Protein AF-A0AAU4GJR5-F1 (afdb_monomer_lite)

Secondary structure (DSSP, 8-state):
--HHHHHHHHHHHTT-GGGTSPPPHHHHHHHHHHHTT-HHHHHHHHHSTTHHHHHHHH-HHHHHHHHHHHTGGGS-SSS-HHHHHHHHHHHHHSTTT--HHHHHHHHHHHHHTT--HHHHHHHHHHHHTSPP-----------

Sequence (143 aa):
MEGSRRVAGILRERGETALDQPLDADRAALRSRMQGDDPYWNDFEREVPGFLDALLRLSPEAYEAFFAYTAVPWRTGAVRGRVKELMSMAADATPAHRYLPGVRLHLANAVRLGAGRSAVLHALDIAAAAPPHPGVPAAHTCP

Foldseek 3Di:
DCVLVVVLVVCVVVVVCLLVDDDDPVLVVLCCVQVPPDCLVVLLCVLVPCNLSSQSSVDVVSSNVVSVVVCVVVVDPPDPLLVVLLLQLLCCLAPVRVNVSSVVSSVVSNVVVPDDPVSNVVSNVSRPPPDDDPDDPPPPDDD

pLDDT: mean 91.69, std 9.77, range [41.88, 98.62]

Radius of gyration: 18.58 Å; chains: 1; bounding box: 34×59×42 Å

Structure (mmCIF, N/CA/C/O backbone):
data_AF-A0AAU4GJR5-F1
#
_entry.id   AF-A0AAU4GJR5-F1
#
loop_
_atom_site.group_PDB
_atom_site.id
_atom_site.type_symbol
_atom_site.label_atom_id
_atom_site.label_alt_id
_atom_site.label_comp_id
_atom_site.label_asym_id
_atom_site.label_entity_id
_atom_site.label_seq_id
_atom_site.pdbx_PDB_ins_code
_atom_site.Cartn_x
_atom_site.Cartn_y
_atom_site.Cartn_z
_atom_site.occupancy
_atom_site.B_iso_or_equiv
_atom_site.auth_seq_id
_atom_site.auth_comp_id
_atom_site.auth_asym_id
_atom_site.auth_atom_id
_atom_site.pdbx_PDB_model_num
ATOM 1 N N . MET A 1 1 ? -0.329 6.072 3.379 1.00 64.94 1 MET A N 1
ATOM 2 C CA . MET A 1 1 ? -1.425 5.537 4.219 1.00 64.94 1 MET A CA 1
ATOM 3 C C . MET A 1 1 ? -1.217 5.906 5.691 1.00 64.94 1 MET A C 1
ATOM 5 O O . MET A 1 1 ? -0.944 5.049 6.515 1.00 64.94 1 MET A O 1
ATOM 9 N N . GLU A 1 2 ? -1.345 7.189 6.039 1.00 76.19 2 GLU A N 1
ATOM 10 C CA . GLU A 1 2 ? -1.152 7.655 7.431 1.00 76.19 2 GLU A CA 1
ATOM 11 C C . GLU A 1 2 ? -2.468 8.039 8.124 1.00 76.19 2 GLU A C 1
ATOM 13 O O . GLU A 1 2 ? -2.499 8.238 9.336 1.00 76.19 2 GLU A O 1
ATOM 18 N N . GLY A 1 3 ? -3.562 8.150 7.360 1.00 84.56 3 GLY A N 1
ATOM 19 C CA . GLY A 1 3 ? -4.839 8.686 7.834 1.00 84.56 3 GLY A CA 1
ATOM 20 C C . GLY A 1 3 ? -5.371 7.946 9.056 1.00 84.56 3 GLY A C 1
ATOM 21 O O . GLY A 1 3 ? -5.559 8.563 10.098 1.00 84.56 3 GLY A O 1
ATOM 22 N N . SER A 1 4 ? -5.521 6.622 8.966 1.00 88.88 4 SER A N 1
ATOM 23 C CA . SER A 1 4 ? -6.089 5.807 10.047 1.00 88.88 4 SER A CA 1
ATOM 24 C C . SER A 1 4 ? -5.298 5.933 11.351 1.00 88.88 4 SER A C 1
ATOM 26 O O . SER A 1 4 ? -5.887 6.090 12.414 1.00 88.88 4 SER A O 1
ATOM 28 N N . ARG A 1 5 ? -3.960 5.949 11.290 1.00 90.19 5 ARG A N 1
ATOM 29 C CA . ARG A 1 5 ? -3.137 6.127 12.497 1.00 90.19 5 ARG A CA 1
ATOM 30 C C . ARG A 1 5 ? -3.222 7.519 13.080 1.00 90.19 5 ARG A C 1
ATOM 32 O O . ARG A 1 5 ? -3.273 7.647 14.296 1.00 90.19 5 ARG A O 1
ATOM 39 N N . ARG A 1 6 ? -3.231 8.551 12.236 1.00 91.56 6 ARG A N 1
ATOM 40 C CA . ARG A 1 6 ? -3.367 9.936 12.700 1.00 91.56 6 ARG A CA 1
ATOM 41 C C . ARG A 1 6 ? -4.725 10.162 13.349 1.00 91.56 6 ARG A C 1
ATOM 43 O O . ARG A 1 6 ? -4.782 10.747 14.421 1.00 91.56 6 ARG A O 1
ATOM 50 N N . VAL A 1 7 ? -5.791 9.634 12.746 1.00 92.81 7 VAL A N 1
ATOM 51 C CA . VAL A 1 7 ? -7.136 9.652 13.333 1.00 92.81 7 VAL A CA 1
ATOM 52 C C . VAL A 1 7 ? -7.138 8.920 14.674 1.00 92.81 7 VAL A C 1
ATOM 54 O O . VAL A 1 7 ? -7.569 9.496 15.667 1.00 92.81 7 VAL A O 1
ATOM 57 N N . ALA A 1 8 ? -6.585 7.705 14.738 1.00 91.75 8 ALA A N 1
ATOM 58 C CA . ALA A 1 8 ? -6.495 6.955 15.988 1.00 91.75 8 ALA A CA 1
ATOM 59 C C . ALA A 1 8 ? -5.681 7.696 17.065 1.00 91.75 8 ALA A C 1
ATOM 61 O O . ALA A 1 8 ? -6.082 7.720 18.222 1.00 91.75 8 ALA A O 1
ATOM 62 N N . GLY A 1 9 ? -4.567 8.336 16.695 1.00 91.62 9 GLY A N 1
ATOM 63 C CA . GLY A 1 9 ? -3.762 9.159 17.602 1.00 91.62 9 GLY A CA 1
ATOM 64 C C . GLY A 1 9 ? -4.550 10.333 18.185 1.00 91.62 9 GLY A C 1
ATOM 65 O O . GLY A 1 9 ? -4.612 10.477 19.400 1.00 91.62 9 GLY A O 1
ATOM 66 N N . ILE A 1 10 ? -5.235 11.106 17.336 1.00 94.19 10 ILE A N 1
ATOM 67 C CA . ILE A 1 10 ? -6.059 12.248 17.770 1.00 94.19 10 ILE A CA 1
ATOM 68 C C . ILE A 1 10 ? -7.206 11.795 18.685 1.00 94.19 10 ILE A C 1
ATOM 70 O O . ILE A 1 10 ? -7.532 12.473 19.656 1.00 94.19 10 ILE A O 1
ATOM 74 N N . LEU A 1 11 ? -7.839 10.657 18.392 1.00 93.44 11 LEU A N 1
ATOM 75 C CA . LEU A 1 11 ? -8.906 10.117 19.238 1.00 93.44 11 LEU A CA 1
ATOM 76 C C . LEU A 1 11 ? -8.374 9.667 20.607 1.00 93.44 11 LEU A C 1
ATOM 78 O O . LEU A 1 11 ? -8.999 9.967 21.622 1.00 93.44 11 LEU A O 1
ATOM 82 N N . ARG A 1 12 ? -7.188 9.047 20.663 1.00 91.25 12 ARG A N 1
ATOM 83 C CA . ARG A 1 12 ? -6.522 8.718 21.936 1.00 91.25 12 ARG A CA 1
ATOM 84 C C . ARG A 1 12 ? -6.228 9.958 22.770 1.00 91.25 12 ARG A C 1
ATOM 86 O O . ARG A 1 12 ? -6.526 9.975 23.958 1.00 91.25 12 ARG A O 1
ATOM 93 N N . GLU A 1 13 ? -5.703 11.013 22.148 1.00 93.62 13 GLU A N 1
ATOM 94 C CA . GLU A 1 13 ? -5.450 12.298 22.819 1.00 93.62 13 GLU A CA 1
ATOM 95 C C . GLU A 1 13 ? -6.730 12.910 23.410 1.00 93.62 13 GLU A C 1
ATOM 97 O O . GLU A 1 13 ? -6.678 13.615 24.416 1.00 93.62 13 GLU A O 1
ATOM 102 N N . ARG A 1 14 ? -7.892 12.608 22.819 1.00 93.69 14 ARG A N 1
ATOM 103 C CA . ARG A 1 14 ? -9.214 13.030 23.303 1.00 93.69 14 ARG A CA 1
ATOM 104 C C . ARG A 1 14 ? -9.828 12.097 24.354 1.00 93.69 14 ARG A C 1
ATOM 106 O O . ARG A 1 14 ? -10.934 12.370 24.811 1.00 93.69 14 ARG A O 1
ATOM 113 N N . GLY A 1 15 ? -9.130 11.035 24.757 1.00 90.94 15 GLY A N 1
ATOM 114 C CA . GLY A 1 15 ? -9.587 10.088 25.777 1.00 90.94 15 GLY A CA 1
ATOM 115 C C . GLY A 1 15 ? -10.423 8.920 25.247 1.00 90.94 15 GLY A C 1
ATOM 116 O O . GLY A 1 15 ? -11.063 8.226 26.036 1.00 90.94 15 GLY A O 1
ATOM 117 N N . GLU A 1 16 ? -10.421 8.666 23.935 1.00 89.31 16 GLU A N 1
ATOM 118 C CA . GLU A 1 16 ? -11.131 7.533 23.331 1.00 89.31 16 GLU A CA 1
ATOM 119 C C . GLU A 1 16 ? -10.388 6.208 23.603 1.00 89.31 16 GLU A C 1
ATOM 121 O O . GLU A 1 16 ? -9.601 5.716 22.792 1.00 89.31 16 GLU A O 1
ATOM 126 N N . THR A 1 17 ? -10.633 5.611 24.769 1.00 82.75 17 THR A N 1
ATOM 127 C CA . THR A 1 17 ? -9.904 4.414 25.241 1.00 82.75 17 THR A CA 1
ATOM 128 C C . THR A 1 17 ? -10.267 3.117 24.513 1.00 82.75 17 THR A C 1
ATOM 130 O O . THR A 1 17 ? -9.534 2.132 24.606 1.00 82.75 17 THR A O 1
ATOM 133 N N . ALA A 1 18 ? -11.367 3.090 23.753 1.00 81.38 18 ALA A N 1
ATOM 134 C CA . ALA A 1 18 ? -11.794 1.913 22.990 1.00 81.38 18 ALA A CA 1
ATOM 135 C C . ALA A 1 18 ? -10.729 1.443 21.975 1.00 81.38 18 ALA A C 1
ATOM 137 O O . ALA A 1 18 ? -10.636 0.256 21.662 1.00 81.38 18 ALA A O 1
ATOM 138 N N . LEU A 1 19 ? -9.878 2.357 21.494 1.00 85.00 19 LEU A N 1
ATOM 139 C CA . LEU A 1 19 ? -8.793 2.051 20.557 1.00 85.00 19 LEU A CA 1
ATOM 140 C C . LEU A 1 19 ? -7.596 1.335 21.201 1.00 85.00 19 LEU A C 1
ATOM 142 O O . LEU A 1 19 ? -6.758 0.811 20.469 1.00 85.00 19 LEU A O 1
ATOM 146 N N . ASP A 1 20 ? -7.525 1.282 22.531 1.00 87.19 20 ASP A N 1
ATOM 147 C CA . ASP A 1 20 ? -6.415 0.673 23.278 1.00 87.19 20 ASP A CA 1
ATOM 148 C C . ASP A 1 20 ? -6.794 -0.660 23.931 1.00 87.19 20 ASP A C 1
ATOM 150 O O . ASP A 1 20 ? -5.928 -1.415 24.374 1.00 87.19 20 ASP A O 1
ATOM 154 N N . GLN A 1 21 ? -8.086 -0.990 23.954 1.00 89.81 21 GLN A N 1
ATOM 155 C CA . GLN A 1 21 ? -8.553 -2.273 24.465 1.00 89.81 21 GLN A CA 1
ATOM 156 C C . GLN A 1 21 ? -8.110 -3.429 23.551 1.00 89.81 21 GLN A C 1
ATOM 158 O O . GLN A 1 21 ? -7.873 -3.231 22.353 1.00 89.81 21 GLN A O 1
ATOM 163 N N . PRO A 1 22 ? -7.989 -4.662 24.069 1.00 94.88 22 PRO A N 1
ATOM 164 C CA . PRO A 1 22 ? -7.832 -5.841 23.224 1.00 94.88 22 PRO A CA 1
ATOM 165 C C . PRO A 1 22 ? -8.938 -5.919 22.164 1.00 94.88 22 PRO A C 1
ATOM 167 O O . PRO A 1 22 ? -10.049 -5.438 22.383 1.00 94.88 22 PRO A O 1
ATOM 170 N N . LEU A 1 23 ? -8.640 -6.521 21.010 1.00 95.56 23 LEU A N 1
ATOM 171 C CA . LEU A 1 23 ? -9.680 -6.775 20.015 1.00 95.56 23 LEU A CA 1
ATOM 172 C C . LEU A 1 23 ? -10.723 -7.728 20.599 1.00 95.56 23 LEU A C 1
ATOM 174 O O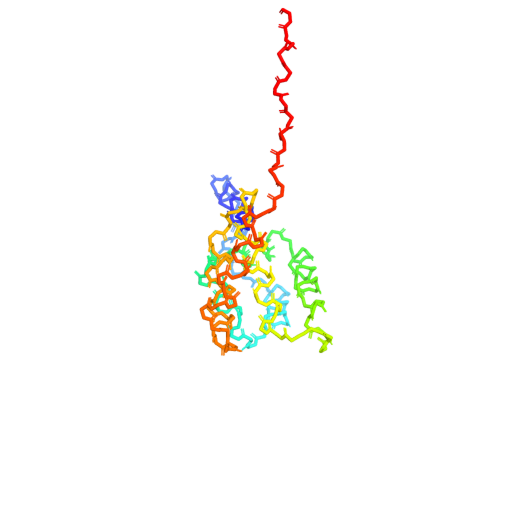 . LEU A 1 23 ? -10.368 -8.749 21.189 1.00 95.56 23 LEU A O 1
ATOM 178 N N . ASP A 1 24 ? -11.996 -7.410 20.387 1.00 95.38 24 ASP A N 1
ATOM 179 C CA . ASP A 1 24 ? -13.071 -8.373 20.598 1.00 95.38 24 ASP A CA 1
ATOM 180 C C . ASP A 1 24 ? -12.942 -9.581 19.652 1.00 95.38 24 ASP A C 1
ATOM 182 O O . ASP A 1 24 ? -12.131 -9.603 18.715 1.00 95.38 24 ASP A O 1
ATOM 186 N N . ALA A 1 25 ? -13.746 -10.610 19.923 1.00 97.31 25 ALA A N 1
ATOM 187 C CA . ALA A 1 25 ? -13.708 -11.867 19.187 1.00 97.31 25 ALA A CA 1
ATOM 188 C C . ALA A 1 25 ? -13.962 -11.677 17.681 1.00 97.31 25 ALA A C 1
ATOM 190 O O . ALA A 1 25 ? -13.281 -12.306 16.870 1.00 97.31 25 ALA A O 1
ATOM 191 N N . ASP A 1 26 ? -14.875 -10.780 17.304 1.00 97.00 26 ASP A N 1
ATOM 192 C CA . ASP A 1 26 ? -15.254 -10.557 15.908 1.00 97.00 26 ASP A CA 1
ATOM 193 C C . ASP A 1 26 ? -14.122 -9.884 15.125 1.00 97.00 26 ASP A C 1
ATOM 195 O O . ASP A 1 26 ? -13.749 -10.335 14.038 1.00 97.00 26 ASP A O 1
ATOM 199 N N . ARG A 1 27 ? -13.497 -8.846 15.694 1.00 96.69 27 ARG A N 1
ATOM 200 C CA . ARG A 1 27 ? -12.338 -8.166 15.097 1.00 96.69 27 ARG A CA 1
ATOM 201 C C . ARG A 1 27 ? -11.112 -9.070 15.049 1.00 96.69 27 ARG A C 1
ATOM 203 O O . ARG A 1 27 ? -10.380 -9.042 14.058 1.00 96.69 27 ARG A O 1
ATOM 210 N N . ALA A 1 28 ? -10.878 -9.877 16.083 1.00 96.75 28 ALA A N 1
ATOM 211 C CA . ALA A 1 28 ? -9.792 -10.854 16.091 1.00 96.75 28 ALA A CA 1
ATOM 212 C C . ALA A 1 28 ? -9.984 -11.917 14.994 1.00 96.75 28 ALA A C 1
ATOM 214 O O . ALA A 1 28 ? -9.048 -12.207 14.242 1.00 96.75 28 ALA A O 1
ATOM 215 N N . ALA A 1 29 ? -11.206 -12.436 14.839 1.00 97.00 29 ALA A N 1
ATOM 216 C CA . ALA A 1 29 ? -11.552 -13.376 13.777 1.00 97.00 29 ALA A CA 1
ATOM 217 C C . ALA A 1 29 ? -11.428 -12.741 12.382 1.00 97.00 29 ALA A C 1
ATOM 219 O O . ALA A 1 29 ? -10.880 -13.363 11.470 1.00 97.00 29 ALA A O 1
ATOM 220 N N . LEU A 1 30 ? -11.870 -11.489 12.210 1.00 97.44 30 LEU A N 1
ATOM 221 C CA . LEU A 1 30 ? -11.720 -10.752 10.954 1.00 97.44 30 LEU A CA 1
ATOM 222 C C . LEU A 1 30 ? -10.244 -10.544 10.595 1.00 97.44 30 LEU A C 1
ATOM 224 O O . LEU A 1 30 ? -9.848 -10.814 9.462 1.00 97.44 30 LEU A O 1
ATOM 228 N N . ARG A 1 31 ? -9.410 -10.125 11.555 1.00 95.62 31 ARG A N 1
ATOM 229 C CA . ARG A 1 31 ? -7.958 -10.001 11.358 1.00 95.62 31 ARG A CA 1
ATOM 230 C C . ARG A 1 31 ? -7.360 -11.312 10.855 1.00 95.62 31 ARG A C 1
ATOM 232 O O . ARG A 1 31 ? -6.644 -11.300 9.858 1.00 95.62 31 ARG A O 1
ATOM 239 N N . SER A 1 32 ? -7.660 -12.416 11.540 1.00 95.44 32 SER A N 1
ATOM 240 C CA . SER A 1 32 ? -7.151 -13.741 11.180 1.00 95.44 32 SER A CA 1
ATOM 241 C C . SER A 1 32 ? -7.597 -14.151 9.774 1.00 95.44 32 SER A C 1
ATOM 243 O O . SER A 1 32 ? -6.765 -14.573 8.977 1.00 95.44 32 SER A O 1
ATOM 245 N N . ARG A 1 33 ? -8.874 -13.941 9.425 1.00 95.12 33 ARG A N 1
ATOM 246 C CA . ARG A 1 33 ? -9.420 -14.267 8.099 1.00 95.12 33 ARG A CA 1
ATOM 247 C C . ARG A 1 33 ? -8.762 -13.478 6.965 1.00 95.12 33 ARG A C 1
ATOM 249 O O . ARG A 1 33 ? -8.538 -14.047 5.902 1.00 95.12 33 ARG A O 1
ATOM 256 N N . MET A 1 34 ? -8.502 -12.184 7.164 1.00 94.50 34 MET A N 1
ATOM 257 C CA . MET A 1 34 ? -8.016 -11.317 6.084 1.00 94.50 34 MET A CA 1
ATOM 258 C C . MET A 1 34 ? -6.490 -11.334 5.928 1.00 94.50 34 MET A C 1
ATOM 260 O O . MET A 1 34 ? -6.011 -11.306 4.798 1.00 94.50 34 MET A O 1
ATOM 264 N N . GLN A 1 35 ? -5.727 -11.384 7.028 1.00 92.06 35 GLN A N 1
ATOM 265 C CA . GLN A 1 35 ? -4.257 -11.432 6.972 1.00 92.06 35 GLN A CA 1
ATOM 266 C C . GLN A 1 35 ? -3.720 -12.857 6.805 1.00 92.06 35 GLN A C 1
ATOM 268 O O . GLN A 1 35 ? -2.758 -13.057 6.063 1.00 92.06 35 GLN A O 1
ATOM 273 N N . GLY A 1 36 ? -4.341 -13.843 7.461 1.00 87.25 36 GLY A N 1
ATOM 274 C CA . GLY A 1 36 ? -3.835 -15.215 7.506 1.00 87.25 36 GLY A CA 1
ATOM 275 C C . GLY A 1 36 ? -2.366 -15.280 7.941 1.00 87.25 36 GLY A C 1
ATOM 276 O O . GLY A 1 36 ? -1.922 -14.483 8.767 1.00 87.25 36 GLY A O 1
ATOM 277 N N . ASP A 1 37 ? -1.619 -16.202 7.332 1.00 87.38 37 ASP A N 1
ATOM 278 C CA . ASP A 1 37 ? -0.176 -16.387 7.544 1.00 87.38 37 ASP A CA 1
ATOM 279 C C . ASP A 1 37 ? 0.674 -15.767 6.414 1.00 87.38 37 ASP A C 1
ATOM 281 O O . ASP A 1 37 ? 1.827 -16.157 6.216 1.00 87.38 37 ASP A O 1
ATOM 285 N N . ASP A 1 38 ? 0.118 -14.841 5.621 1.00 88.69 38 ASP A N 1
ATOM 286 C CA . ASP A 1 38 ? 0.818 -14.271 4.463 1.00 88.69 38 ASP A CA 1
ATOM 287 C C . ASP A 1 38 ? 1.974 -13.348 4.913 1.00 88.69 38 ASP A C 1
ATOM 289 O O . ASP A 1 38 ? 1.732 -12.288 5.507 1.00 88.69 38 ASP A O 1
ATOM 293 N N . PRO A 1 39 ? 3.244 -13.690 4.599 1.00 87.88 39 PRO A N 1
ATOM 294 C CA . PRO A 1 39 ? 4.401 -12.887 4.988 1.00 87.88 39 PRO A CA 1
ATOM 295 C C . PRO A 1 39 ? 4.388 -11.465 4.422 1.00 87.88 39 PRO A C 1
ATOM 297 O O . PRO A 1 39 ? 5.039 -10.588 4.992 1.00 87.88 39 PRO A O 1
ATOM 300 N N . TYR A 1 40 ? 3.647 -11.215 3.336 1.00 91.31 40 TYR A N 1
ATOM 301 C CA . TYR A 1 40 ? 3.475 -9.875 2.782 1.00 91.31 40 TYR A CA 1
ATOM 302 C C . TYR A 1 40 ? 2.964 -8.891 3.838 1.00 91.31 40 TYR A C 1
ATOM 304 O O . TYR A 1 40 ? 3.450 -7.763 3.907 1.00 91.31 40 TYR A O 1
ATOM 312 N N . TRP A 1 41 ? 2.035 -9.312 4.702 1.00 93.12 41 TRP A N 1
ATOM 313 C CA . TRP A 1 41 ? 1.469 -8.423 5.717 1.00 93.12 41 TRP A CA 1
ATOM 314 C C . TRP A 1 41 ? 2.453 -8.098 6.841 1.00 93.12 41 TRP A C 1
ATOM 316 O O . TRP A 1 41 ? 2.374 -7.010 7.405 1.00 93.12 41 TRP A O 1
ATOM 326 N N . ASN A 1 42 ? 3.449 -8.953 7.091 1.00 92.44 42 ASN A N 1
ATOM 327 C CA . ASN A 1 42 ? 4.551 -8.634 8.003 1.00 92.44 42 ASN A CA 1
ATOM 328 C C . ASN A 1 42 ? 5.478 -7.563 7.412 1.00 92.44 42 ASN A C 1
ATOM 330 O O . ASN A 1 42 ? 5.918 -6.652 8.115 1.00 92.44 42 ASN A O 1
ATOM 334 N N . ASP A 1 43 ? 5.769 -7.652 6.111 1.00 93.50 43 ASP A N 1
ATOM 335 C CA . ASP A 1 43 ? 6.551 -6.636 5.403 1.00 93.50 43 ASP A CA 1
ATOM 336 C C . ASP A 1 43 ? 5.795 -5.308 5.317 1.00 93.50 43 ASP A C 1
ATOM 338 O O . ASP A 1 43 ? 6.369 -4.245 5.565 1.00 93.50 43 ASP A O 1
ATOM 342 N N . PHE A 1 44 ? 4.495 -5.378 5.034 1.00 94.62 44 PHE A N 1
ATOM 343 C CA . PHE A 1 44 ? 3.606 -4.229 5.039 1.00 94.62 44 PHE A CA 1
ATOM 344 C C . PHE A 1 44 ? 3.569 -3.559 6.414 1.00 94.62 44 PHE A C 1
ATOM 346 O O . PHE A 1 44 ? 3.732 -2.347 6.499 1.00 94.62 44 PHE A O 1
ATOM 353 N N . GLU A 1 45 ? 3.397 -4.324 7.494 1.00 94.00 45 GLU A N 1
ATOM 354 C CA . GLU A 1 45 ? 3.372 -3.790 8.858 1.00 94.00 45 GLU A CA 1
ATOM 355 C C . GLU A 1 45 ? 4.722 -3.170 9.245 1.00 94.00 45 GLU A C 1
ATOM 357 O O . GLU A 1 45 ? 4.756 -2.161 9.937 1.00 94.00 45 GLU A O 1
ATOM 362 N N . ARG A 1 46 ? 5.853 -3.685 8.749 1.00 94.44 46 ARG A N 1
ATOM 363 C CA . ARG A 1 46 ? 7.164 -3.063 8.991 1.00 94.44 46 ARG A CA 1
ATOM 364 C C . ARG A 1 46 ? 7.305 -1.696 8.316 1.00 94.44 46 ARG A C 1
ATOM 366 O O . ARG A 1 46 ? 7.822 -0.768 8.933 1.00 94.44 46 ARG A O 1
ATOM 373 N N . GLU A 1 47 ? 6.879 -1.567 7.060 1.00 95.12 47 GLU A N 1
ATOM 374 C CA . GLU A 1 47 ? 6.939 -0.284 6.340 1.00 95.12 47 GLU A CA 1
ATOM 375 C C . GLU A 1 47 ? 5.832 0.674 6.800 1.00 95.12 47 GLU A C 1
ATOM 377 O O . GLU A 1 47 ? 5.986 1.897 6.792 1.00 95.12 47 GLU A O 1
ATOM 382 N N . VAL A 1 48 ? 4.704 0.115 7.233 1.00 94.38 48 VAL A N 1
ATOM 383 C CA . VAL A 1 48 ? 3.479 0.823 7.582 1.00 94.38 48 VAL A CA 1
ATOM 384 C C . VAL A 1 48 ? 2.958 0.302 8.949 1.00 94.38 48 VAL A C 1
ATOM 386 O O . VAL A 1 48 ? 1.808 -0.144 9.042 1.00 94.38 48 VAL A O 1
ATOM 389 N N . PRO A 1 49 ? 3.679 0.580 10.064 1.00 93.94 49 PRO A N 1
ATOM 390 C CA . PRO A 1 49 ? 3.407 0.034 11.409 1.00 93.94 49 PRO A CA 1
ATOM 391 C C . PRO A 1 49 ? 2.180 0.596 12.131 1.00 93.94 49 PRO A C 1
ATOM 393 O O . PRO A 1 49 ? 2.186 1.738 12.582 1.00 93.94 49 PRO A O 1
ATOM 396 N N . GLY A 1 50 ? 1.142 -0.216 12.310 1.00 93.12 50 GLY A N 1
ATOM 397 C CA . GLY A 1 50 ? -0.078 0.101 13.053 1.00 93.12 50 GLY A CA 1
ATOM 398 C C . GLY A 1 50 ? -1.209 0.625 12.172 1.00 93.12 50 GLY A C 1
ATOM 399 O O . GLY A 1 50 ? -2.232 1.081 12.678 1.00 93.12 50 GLY A O 1
ATOM 400 N N . PHE A 1 51 ? -1.041 0.614 10.844 1.00 94.81 51 PHE A N 1
ATOM 401 C CA . PHE A 1 51 ? -2.096 1.081 9.935 1.00 94.81 51 PHE A CA 1
ATOM 402 C C . PHE A 1 51 ? -3.265 0.106 9.911 1.00 94.81 51 PHE A C 1
ATOM 404 O O . PHE A 1 51 ? -4.407 0.535 10.053 1.00 94.81 51 PHE A O 1
ATOM 411 N N . LEU A 1 52 ? -2.973 -1.188 9.773 1.00 94.75 52 LEU A N 1
ATOM 412 C CA . LEU A 1 52 ? -3.983 -2.240 9.730 1.00 94.75 52 LEU A CA 1
ATOM 413 C C . LEU A 1 52 ? -4.718 -2.364 11.067 1.00 94.75 52 LEU A C 1
ATOM 415 O O . LEU A 1 52 ? -5.939 -2.499 11.080 1.00 94.75 52 LEU A O 1
ATOM 419 N N . ASP A 1 53 ? -3.992 -2.255 12.184 1.00 95.00 53 ASP A N 1
ATOM 420 C CA . ASP A 1 53 ? -4.589 -2.232 13.521 1.00 95.00 53 ASP A CA 1
ATOM 421 C C . ASP A 1 53 ? -5.522 -1.027 13.704 1.00 95.00 53 ASP A C 1
ATOM 423 O O . ASP A 1 53 ? -6.690 -1.205 14.047 1.00 95.00 53 ASP A O 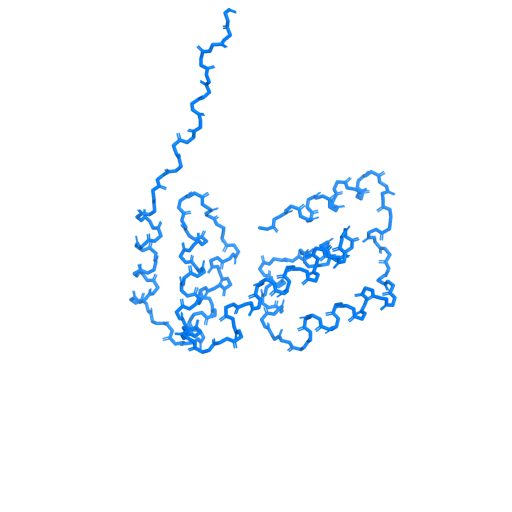1
ATOM 427 N N . ALA A 1 54 ? -5.052 0.184 13.382 1.00 95.00 54 ALA A N 1
ATOM 428 C CA . ALA A 1 54 ? -5.876 1.386 13.467 1.00 95.00 54 ALA A CA 1
ATOM 429 C C . ALA A 1 54 ? -7.105 1.307 12.549 1.00 95.00 54 ALA A C 1
ATOM 431 O O . ALA A 1 54 ? -8.202 1.667 12.967 1.00 95.00 54 ALA A O 1
ATOM 432 N N . LEU A 1 55 ? -6.948 0.812 11.317 1.00 95.88 55 LEU A N 1
ATOM 433 C CA . LEU A 1 55 ? -8.052 0.662 10.371 1.00 95.88 55 LEU A CA 1
ATOM 434 C C . LEU A 1 55 ? -9.122 -0.301 10.904 1.00 95.88 55 LEU A C 1
ATOM 436 O O . LEU A 1 55 ? -10.292 0.061 10.918 1.00 95.88 55 LEU A O 1
ATOM 440 N N . LEU A 1 56 ? -8.724 -1.473 11.407 1.00 96.25 56 LEU A N 1
ATOM 441 C CA . LEU A 1 56 ? -9.639 -2.465 11.985 1.00 96.25 56 LEU A CA 1
ATOM 442 C C . LEU A 1 56 ? -10.410 -1.927 13.197 1.00 96.25 56 LEU A C 1
ATOM 444 O O . LEU A 1 56 ? -11.593 -2.221 13.375 1.00 96.25 56 LEU A O 1
ATOM 448 N N . ARG A 1 57 ? -9.737 -1.152 14.052 1.00 95.00 57 ARG A N 1
ATOM 449 C CA . ARG A 1 57 ? -10.352 -0.569 15.249 1.00 95.00 57 ARG A CA 1
ATOM 450 C C . ARG A 1 57 ? -11.342 0.538 14.899 1.00 95.00 57 ARG A C 1
ATOM 452 O O . ARG A 1 57 ? -12.413 0.587 15.494 1.00 95.00 57 ARG A O 1
ATOM 459 N N . LEU A 1 58 ? -10.998 1.380 13.924 1.00 94.56 58 LEU A 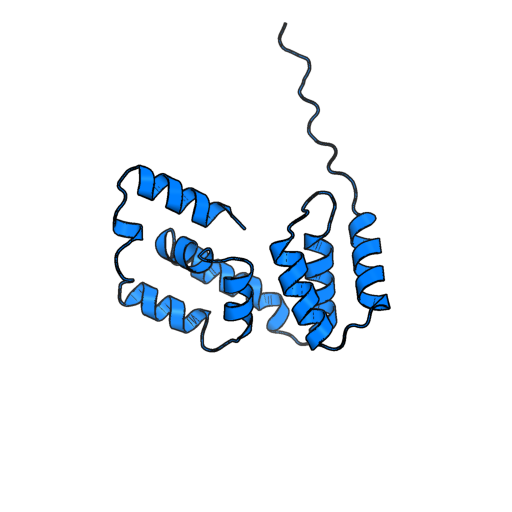N 1
ATOM 460 C CA . LEU A 1 58 ? -11.838 2.493 13.480 1.00 94.56 58 LEU A CA 1
ATOM 461 C C . LEU A 1 58 ? -13.043 2.031 12.650 1.00 94.56 58 LEU A C 1
ATOM 463 O O . LEU A 1 58 ? -14.133 2.559 12.832 1.00 94.56 58 LEU A O 1
ATOM 467 N N . SER A 1 59 ? -12.861 1.067 11.743 1.00 95.25 59 SER A N 1
ATOM 468 C CA . SER A 1 59 ? -13.946 0.484 10.945 1.00 95.25 59 SER A CA 1
ATOM 469 C C . SER A 1 59 ? -13.561 -0.915 10.438 1.00 95.25 59 SER A C 1
ATOM 471 O O . SER A 1 59 ? -12.774 -1.041 9.491 1.00 95.25 59 SER A O 1
ATOM 473 N N . PRO A 1 60 ? -14.133 -1.981 11.029 1.00 96.56 60 PRO A N 1
ATOM 474 C CA . PRO A 1 60 ? -13.998 -3.347 10.525 1.00 96.56 60 PRO A CA 1
ATOM 475 C C . PRO A 1 60 ? -14.436 -3.500 9.062 1.00 96.56 60 PRO A C 1
ATOM 477 O O . PRO A 1 60 ? -13.832 -4.259 8.308 1.00 96.56 60 PRO A O 1
ATOM 480 N N . GLU A 1 61 ? -15.435 -2.735 8.628 1.00 97.44 61 GLU A N 1
ATOM 481 C CA . GLU A 1 61 ? -15.954 -2.750 7.259 1.00 97.44 61 GLU A CA 1
ATOM 482 C C . GLU A 1 61 ? -14.925 -2.185 6.275 1.00 97.44 61 GLU A C 1
ATOM 484 O O . GLU A 1 61 ? -14.650 -2.789 5.236 1.00 97.44 61 GLU A O 1
ATOM 489 N N . ALA A 1 62 ? -14.300 -1.050 6.612 1.00 96.25 62 ALA A N 1
ATOM 490 C CA . ALA A 1 62 ? -13.233 -0.467 5.803 1.00 96.25 62 ALA A CA 1
ATOM 491 C C . ALA A 1 62 ? -12.001 -1.380 5.756 1.00 96.25 62 ALA A C 1
ATOM 493 O O . ALA A 1 62 ? -11.327 -1.460 4.728 1.00 96.25 62 ALA A O 1
ATOM 494 N N . TYR A 1 63 ? -11.720 -2.085 6.852 1.00 97.00 63 TYR A N 1
ATOM 495 C CA . TYR A 1 63 ? -10.667 -3.086 6.912 1.00 97.00 63 TYR A CA 1
ATOM 496 C C . TYR A 1 63 ? -10.935 -4.249 5.948 1.00 97.00 63 TYR A C 1
ATOM 498 O O . TYR A 1 63 ? -10.099 -4.536 5.095 1.00 97.00 63 TYR A O 1
ATOM 506 N N . GLU A 1 64 ? -12.110 -4.876 6.007 1.00 97.56 64 GLU A N 1
ATOM 507 C CA . GLU A 1 64 ? -12.471 -5.957 5.082 1.00 97.56 64 GLU A CA 1
ATOM 508 C C . GLU A 1 64 ? -12.457 -5.487 3.618 1.00 97.56 64 GLU A C 1
ATOM 510 O O . GLU A 1 64 ? -11.877 -6.153 2.754 1.00 97.56 64 GLU A O 1
ATOM 515 N N . ALA A 1 65 ? -13.002 -4.298 3.345 1.00 97.38 65 ALA A N 1
ATOM 516 C CA . ALA A 1 65 ? -12.995 -3.693 2.016 1.00 97.38 65 ALA A CA 1
ATOM 517 C C . ALA A 1 65 ? -11.573 -3.425 1.495 1.00 97.38 65 ALA A C 1
ATOM 519 O O . ALA A 1 65 ? -11.294 -3.682 0.322 1.00 97.38 65 ALA A O 1
ATOM 520 N N . PHE A 1 66 ? -10.656 -2.957 2.350 1.00 95.94 66 PHE A N 1
ATOM 521 C CA . PHE A 1 66 ? -9.255 -2.726 1.987 1.00 95.94 66 PHE A CA 1
ATOM 522 C C . PHE A 1 66 ? -8.582 -4.010 1.487 1.00 95.94 66 PHE A C 1
ATOM 524 O O . PHE A 1 66 ? -7.961 -4.011 0.421 1.00 95.94 66 PHE A O 1
ATOM 531 N N . PHE A 1 67 ? -8.742 -5.124 2.203 1.00 95.25 67 PHE A N 1
ATOM 532 C CA . PHE A 1 67 ? -8.181 -6.406 1.771 1.00 95.25 67 PHE A CA 1
ATOM 533 C C . PHE A 1 67 ? -8.881 -6.945 0.525 1.00 95.25 67 PHE A C 1
ATOM 535 O O . PHE A 1 67 ? -8.224 -7.411 -0.406 1.00 95.25 67 PHE A O 1
ATOM 542 N N . ALA A 1 68 ? -10.212 -6.855 0.468 1.00 94.56 68 ALA A N 1
ATOM 543 C CA . ALA A 1 68 ? -10.970 -7.305 -0.692 1.00 94.56 68 ALA A CA 1
ATOM 544 C C . ALA A 1 68 ? -10.525 -6.578 -1.969 1.00 94.56 68 ALA A C 1
ATOM 546 O O . ALA A 1 68 ? -10.344 -7.229 -3.000 1.00 94.56 68 ALA A O 1
ATOM 547 N N . TYR A 1 69 ? -10.306 -5.263 -1.877 1.00 95.00 69 TYR A N 1
ATOM 548 C CA . TYR A 1 69 ? -9.838 -4.415 -2.968 1.00 95.00 69 TYR A CA 1
ATOM 549 C C . TYR A 1 69 ? -8.389 -4.721 -3.362 1.00 95.00 69 TYR A C 1
ATOM 551 O O . TYR A 1 69 ? -8.106 -4.985 -4.531 1.00 95.00 69 TYR A O 1
ATOM 559 N N . THR A 1 70 ? -7.468 -4.745 -2.395 1.00 92.19 70 THR A N 1
ATOM 560 C CA . THR A 1 70 ? -6.039 -4.971 -2.671 1.00 92.19 70 THR A CA 1
ATOM 561 C C . THR A 1 70 ? -5.749 -6.380 -3.182 1.00 92.19 70 THR A C 1
ATOM 563 O O . THR A 1 70 ? -4.800 -6.556 -3.941 1.00 92.19 70 THR A O 1
ATOM 566 N N . ALA A 1 71 ? -6.593 -7.368 -2.871 1.00 91.31 71 ALA A N 1
ATOM 567 C CA . ALA A 1 71 ? -6.484 -8.724 -3.401 1.00 91.31 71 ALA A CA 1
ATOM 568 C C . ALA A 1 71 ? -6.890 -8.849 -4.882 1.00 91.31 71 ALA A C 1
ATOM 570 O O . ALA A 1 71 ? -6.490 -9.816 -5.531 1.00 91.31 71 ALA A O 1
ATOM 571 N N . VAL A 1 72 ? -7.674 -7.914 -5.444 1.00 93.06 72 VAL A N 1
ATOM 572 C CA . VAL A 1 72 ? -8.229 -8.040 -6.810 1.00 93.06 72 VAL A CA 1
ATOM 573 C C . VAL A 1 72 ? -7.155 -8.328 -7.868 1.00 93.06 72 VAL A C 1
ATOM 575 O O . VAL A 1 72 ? -7.321 -9.306 -8.605 1.00 93.06 72 VAL A O 1
ATOM 578 N N . PRO A 1 73 ? -6.028 -7.587 -7.941 1.00 91.50 73 PRO A N 1
ATOM 579 C CA . PRO A 1 73 ? -4.991 -7.854 -8.935 1.00 91.50 73 PRO A CA 1
ATOM 580 C C . PRO A 1 73 ? -4.359 -9.242 -8.791 1.00 91.50 73 PRO A C 1
ATOM 582 O O . PRO A 1 73 ? -3.800 -9.759 -9.755 1.00 91.50 73 PRO A O 1
ATOM 585 N N . TRP A 1 74 ? -4.426 -9.860 -7.612 1.00 90.19 74 TRP A N 1
ATOM 586 C CA . TRP A 1 74 ? -3.766 -11.126 -7.281 1.00 90.19 74 TRP A CA 1
ATOM 587 C C . TRP A 1 74 ? -4.630 -12.359 -7.529 1.00 90.19 74 TRP A C 1
ATOM 589 O O . TRP A 1 74 ? -4.094 -13.456 -7.639 1.00 90.19 74 TRP A O 1
ATOM 599 N N . ARG A 1 75 ? -5.943 -12.185 -7.717 1.00 90.00 75 ARG A N 1
ATOM 600 C CA . ARG A 1 75 ? -6.875 -13.286 -8.025 1.00 90.00 75 ARG A CA 1
ATOM 601 C C . ARG A 1 75 ? -6.648 -13.909 -9.401 1.00 90.00 75 ARG A C 1
ATOM 603 O O . ARG A 1 75 ? -7.132 -15.005 -9.660 1.00 90.00 75 ARG A O 1
ATOM 610 N N . THR A 1 76 ? -5.933 -13.217 -10.291 1.00 89.19 76 THR A N 1
ATOM 611 C CA . THR A 1 76 ? -5.629 -13.711 -11.637 1.00 89.19 76 THR A CA 1
ATOM 612 C C . THR A 1 76 ? -4.130 -13.678 -11.936 1.00 89.19 76 THR A C 1
ATOM 614 O O . THR A 1 76 ? -3.369 -12.835 -11.444 1.00 89.19 76 THR A O 1
ATOM 617 N N . GLY A 1 77 ? -3.707 -14.588 -12.814 1.00 86.94 77 GLY A N 1
ATOM 618 C CA . GLY A 1 77 ? -2.349 -14.646 -13.357 1.00 86.94 77 GLY A CA 1
ATOM 619 C C . GLY A 1 77 ? -2.111 -13.735 -14.567 1.00 86.94 77 GLY A C 1
ATOM 620 O O . GLY A 1 77 ? -1.080 -13.877 -15.218 1.00 86.94 77 GLY A O 1
ATOM 621 N N . ALA A 1 78 ? -3.039 -12.823 -14.892 1.00 94.62 78 ALA A N 1
ATOM 622 C CA . ALA A 1 78 ? -2.987 -12.013 -16.116 1.00 94.62 78 ALA A CA 1
ATOM 623 C C . ALA A 1 78 ? -1.735 -11.121 -16.201 1.00 94.62 78 ALA A C 1
ATOM 625 O O . ALA A 1 78 ? -1.204 -10.876 -17.282 1.00 94.62 78 ALA A O 1
ATOM 626 N N . VAL A 1 79 ? -1.232 -10.670 -15.050 1.00 95.88 79 VAL A N 1
ATOM 627 C CA . VAL A 1 79 ? 0.018 -9.915 -14.927 1.00 95.88 79 VAL A CA 1
ATOM 628 C C . VAL A 1 79 ? 0.948 -10.669 -13.980 1.00 95.88 79 VAL A C 1
ATOM 630 O O . VAL A 1 79 ? 0.528 -11.149 -12.925 1.00 95.88 79 VAL A O 1
ATOM 633 N N . ARG A 1 80 ? 2.231 -10.784 -14.340 1.00 95.88 80 ARG A N 1
ATOM 634 C CA . ARG A 1 80 ? 3.238 -11.437 -13.487 1.00 95.88 80 ARG A CA 1
ATOM 635 C C . ARG A 1 80 ? 3.440 -10.636 -12.198 1.00 95.88 80 ARG A C 1
ATOM 637 O O . ARG A 1 80 ? 3.515 -9.412 -12.260 1.00 95.88 80 ARG A O 1
ATOM 644 N N . GLY A 1 81 ? 3.632 -11.311 -11.062 1.00 95.81 81 GLY A N 1
ATOM 645 C CA . GLY A 1 81 ? 3.845 -10.658 -9.759 1.00 95.81 81 GLY A CA 1
ATOM 646 C C . GLY A 1 81 ? 4.952 -9.598 -9.784 1.00 95.81 81 GLY A C 1
ATOM 647 O O . GLY A 1 81 ? 4.729 -8.473 -9.361 1.00 95.81 81 GLY A O 1
ATOM 648 N N . ARG A 1 82 ? 6.096 -9.900 -10.417 1.00 97.31 82 ARG A N 1
ATOM 649 C CA . ARG A 1 82 ? 7.204 -8.943 -10.592 1.00 97.31 82 ARG A CA 1
ATOM 650 C C . ARG A 1 82 ? 6.768 -7.626 -11.244 1.00 97.31 82 ARG A C 1
ATOM 652 O O . ARG A 1 82 ? 7.271 -6.569 -10.890 1.00 97.31 82 ARG A O 1
ATOM 659 N N . VAL A 1 83 ? 5.861 -7.696 -12.219 1.00 97.81 83 VAL A N 1
ATOM 660 C CA . VAL A 1 83 ? 5.355 -6.510 -12.922 1.00 97.81 83 VAL A CA 1
ATOM 661 C C . VAL A 1 83 ? 4.376 -5.744 -12.036 1.00 97.81 83 VAL A C 1
ATOM 663 O O . VAL A 1 83 ? 4.467 -4.526 -11.990 1.00 97.81 83 VAL A O 1
ATOM 666 N N . LYS A 1 84 ? 3.512 -6.438 -11.279 1.00 97.56 84 LYS A N 1
ATOM 667 C CA . LYS A 1 84 ? 2.613 -5.804 -10.297 1.00 97.56 84 LYS A CA 1
ATOM 668 C C . LYS A 1 84 ? 3.404 -4.994 -9.265 1.00 97.56 84 LYS A C 1
ATOM 670 O O . LYS A 1 84 ? 3.098 -3.830 -9.060 1.00 97.56 84 LYS A O 1
ATOM 675 N N . GLU A 1 85 ? 4.463 -5.573 -8.700 1.00 97.88 85 GLU A N 1
ATOM 676 C CA . GLU A 1 85 ? 5.321 -4.882 -7.726 1.00 97.88 85 GLU A CA 1
ATOM 677 C C . GLU A 1 85 ? 6.034 -3.663 -8.333 1.00 97.88 85 GLU A C 1
ATOM 679 O O . GLU A 1 85 ? 6.033 -2.590 -7.738 1.00 97.88 85 GLU A O 1
ATOM 684 N N . LEU A 1 86 ? 6.584 -3.776 -9.549 1.00 98.62 86 LEU A N 1
ATOM 685 C CA . LEU A 1 86 ? 7.196 -2.630 -10.239 1.00 98.62 86 LEU A CA 1
ATOM 686 C C . LEU A 1 86 ? 6.177 -1.521 -10.548 1.00 98.62 86 LEU A C 1
ATOM 688 O O . LEU A 1 86 ? 6.517 -0.346 -10.438 1.00 98.62 86 LEU A O 1
ATOM 692 N N . MET A 1 87 ? 4.941 -1.879 -10.914 1.00 98.00 87 MET A N 1
ATOM 693 C CA . MET A 1 87 ? 3.855 -0.917 -11.137 1.00 98.00 87 MET A CA 1
ATOM 694 C C . MET A 1 87 ? 3.469 -0.195 -9.843 1.00 98.00 87 MET A C 1
ATOM 696 O O . MET A 1 87 ? 3.355 1.029 -9.855 1.00 98.00 87 MET A O 1
ATOM 700 N N . SER A 1 88 ? 3.306 -0.925 -8.736 1.00 97.69 88 SER A N 1
ATOM 701 C CA . SER A 1 88 ? 3.006 -0.326 -7.430 1.00 97.69 88 SER A CA 1
ATOM 702 C C . SER A 1 88 ? 4.136 0.595 -6.965 1.00 97.69 88 SER A C 1
ATOM 704 O O . SER A 1 88 ? 3.883 1.742 -6.613 1.00 97.69 88 SER A O 1
ATOM 706 N N . MET A 1 89 ? 5.394 0.152 -7.081 1.00 98.44 89 MET A N 1
ATOM 707 C CA . MET A 1 89 ? 6.567 0.977 -6.778 1.00 98.44 89 MET A CA 1
ATOM 708 C C . MET A 1 89 ? 6.600 2.260 -7.623 1.00 98.44 89 MET A C 1
ATOM 710 O O . MET A 1 89 ? 6.881 3.334 -7.094 1.00 98.44 89 MET A O 1
ATOM 714 N N . ALA A 1 90 ? 6.319 2.167 -8.928 1.00 98.25 90 ALA A N 1
ATOM 715 C CA . ALA A 1 90 ? 6.286 3.328 -9.814 1.00 98.25 90 ALA A CA 1
ATOM 716 C C . ALA A 1 90 ? 5.176 4.313 -9.419 1.00 98.25 90 ALA A C 1
ATOM 718 O O . ALA A 1 90 ? 5.431 5.513 -9.353 1.00 98.25 90 ALA A O 1
ATOM 719 N N . ALA A 1 91 ? 3.971 3.819 -9.111 1.00 97.12 91 ALA A N 1
ATOM 720 C CA . ALA A 1 91 ? 2.870 4.651 -8.627 1.00 97.12 91 ALA A CA 1
ATOM 721 C C . ALA A 1 91 ? 3.265 5.403 -7.346 1.00 97.12 91 ALA A C 1
ATOM 723 O O . ALA A 1 91 ? 3.060 6.620 -7.250 1.00 97.12 91 ALA A O 1
ATOM 724 N N . ASP A 1 92 ? 3.922 4.705 -6.415 1.00 97.44 92 ASP A N 1
ATOM 725 C CA . ASP A 1 92 ? 4.366 5.297 -5.159 1.00 97.44 92 ASP A CA 1
ATOM 726 C C . ASP A 1 92 ? 5.477 6.343 -5.333 1.00 97.44 92 ASP A C 1
ATOM 728 O O . ASP A 1 92 ? 5.556 7.313 -4.573 1.00 97.44 92 ASP A O 1
ATOM 732 N N . ALA A 1 93 ? 6.325 6.161 -6.348 1.00 97.50 93 ALA A N 1
ATOM 733 C CA . ALA A 1 93 ? 7.466 7.020 -6.650 1.00 97.50 93 ALA A CA 1
ATOM 734 C C . ALA A 1 93 ? 7.113 8.277 -7.466 1.00 97.50 93 ALA A C 1
ATOM 736 O O . ALA A 1 93 ? 7.977 9.138 -7.647 1.00 97.50 93 ALA A O 1
ATOM 737 N N . THR A 1 94 ? 5.876 8.413 -7.957 1.00 96.25 94 THR A N 1
ATOM 738 C CA . THR A 1 94 ? 5.480 9.584 -8.759 1.00 96.25 94 THR A CA 1
ATOM 739 C C . THR A 1 94 ? 5.672 10.903 -7.986 1.00 96.25 94 THR A C 1
ATOM 741 O O . THR A 1 94 ? 5.459 10.936 -6.768 1.00 96.25 94 THR A O 1
ATOM 744 N N . PRO A 1 95 ? 6.000 12.031 -8.657 1.00 92.00 95 PRO A N 1
ATOM 745 C CA . PRO A 1 95 ? 6.180 13.334 -8.002 1.00 92.00 95 PRO A CA 1
ATOM 746 C C . PRO A 1 95 ? 4.970 13.811 -7.182 1.00 92.00 95 PRO A C 1
ATOM 748 O O . PRO A 1 95 ? 5.135 14.495 -6.168 1.00 92.00 95 PRO A O 1
ATOM 751 N N . ALA A 1 96 ? 3.761 13.431 -7.602 1.00 90.56 96 ALA A N 1
ATOM 752 C CA . ALA A 1 96 ? 2.515 13.772 -6.922 1.00 90.56 96 ALA A CA 1
ATOM 753 C C . ALA A 1 96 ? 2.227 12.896 -5.686 1.00 90.56 96 ALA A C 1
ATOM 755 O O . ALA A 1 96 ? 1.447 13.314 -4.833 1.00 90.56 96 ALA A O 1
ATOM 756 N N . HIS A 1 97 ? 2.843 11.713 -5.568 1.00 92.62 97 HIS A N 1
ATOM 757 C CA . HIS A 1 97 ? 2.573 10.771 -4.477 1.00 92.62 97 HIS A CA 1
ATOM 758 C C . HIS A 1 97 ? 3.722 10.670 -3.466 1.00 92.62 97 HIS A C 1
ATOM 760 O O . HIS A 1 97 ? 3.509 10.888 -2.274 1.00 92.62 97 HIS A O 1
ATOM 766 N N . ARG A 1 98 ? 4.947 10.395 -3.938 1.00 93.31 98 ARG A N 1
ATOM 767 C CA . ARG A 1 98 ? 6.190 10.325 -3.142 1.00 93.31 98 ARG A CA 1
ATOM 768 C C . ARG A 1 98 ? 6.058 9.535 -1.829 1.00 93.31 98 ARG A C 1
ATOM 770 O O . ARG A 1 98 ? 6.544 9.965 -0.779 1.00 93.31 98 ARG A O 1
ATOM 777 N N . TYR A 1 99 ? 5.416 8.371 -1.871 1.00 95.44 99 TYR A N 1
ATOM 778 C CA . TYR A 1 99 ? 5.172 7.553 -0.684 1.00 95.44 99 TYR A CA 1
ATOM 779 C C . TYR A 1 99 ? 6.306 6.554 -0.446 1.00 95.44 99 TYR A C 1
ATOM 781 O O . TYR A 1 99 ? 6.269 5.403 -0.875 1.00 95.44 99 TYR A O 1
ATOM 789 N N . LEU A 1 100 ? 7.336 7.006 0.276 1.00 96.12 100 LEU A N 1
ATOM 790 C CA . LEU A 1 100 ? 8.550 6.224 0.536 1.00 96.12 100 LEU A CA 1
ATOM 791 C C . LEU A 1 100 ? 8.310 4.824 1.147 1.00 96.12 100 LEU A C 1
ATOM 793 O O . LEU A 1 100 ? 8.984 3.894 0.703 1.00 96.12 100 LEU A O 1
ATOM 797 N N . PRO A 1 101 ? 7.390 4.626 2.116 1.00 96.19 101 PRO A N 1
ATOM 798 C CA . PRO A 1 101 ? 7.112 3.288 2.642 1.00 96.19 101 PRO A CA 1
ATOM 799 C C . PRO A 1 101 ? 6.656 2.298 1.563 1.00 96.19 101 PRO A C 1
ATOM 801 O O . PRO A 1 101 ? 7.149 1.174 1.503 1.00 96.19 101 PRO A O 1
ATOM 804 N N . GLY A 1 102 ? 5.770 2.735 0.664 1.00 96.50 102 GLY A N 1
ATOM 805 C CA . GLY A 1 102 ? 5.299 1.913 -0.449 1.00 96.50 102 GLY A CA 1
ATOM 806 C C . GLY A 1 102 ? 6.415 1.595 -1.447 1.00 96.50 102 GLY A C 1
ATOM 807 O O . GLY A 1 102 ? 6.622 0.431 -1.794 1.00 96.50 102 GLY A O 1
ATOM 808 N N . VAL A 1 103 ? 7.247 2.590 -1.792 1.00 98.00 103 VAL A N 1
ATOM 809 C CA . VAL A 1 103 ? 8.438 2.372 -2.636 1.00 98.00 103 VAL A CA 1
ATOM 810 C C . VAL A 1 103 ? 9.354 1.298 -2.042 1.00 98.00 103 VAL A C 1
ATOM 812 O O . VAL A 1 103 ? 9.807 0.421 -2.773 1.00 98.00 103 VAL A O 1
ATOM 815 N N . ARG A 1 104 ? 9.620 1.331 -0.729 1.00 97.81 104 ARG A N 1
ATOM 816 C CA . ARG A 1 104 ? 10.466 0.332 -0.051 1.00 97.81 104 ARG A CA 1
ATOM 817 C C . ARG A 1 104 ? 9.863 -1.067 -0.094 1.00 97.81 104 ARG A C 1
ATOM 819 O O . ARG A 1 104 ? 10.559 -2.002 -0.495 1.00 97.81 104 ARG A O 1
ATOM 826 N N . LEU A 1 105 ? 8.586 -1.190 0.268 1.00 97.75 105 LEU A N 1
ATOM 827 C CA . LEU A 1 105 ? 7.852 -2.456 0.261 1.00 97.75 105 LEU A CA 1
ATOM 828 C C . LEU A 1 105 ? 7.893 -3.109 -1.124 1.00 97.75 105 LEU A C 1
ATOM 830 O O . LEU A 1 105 ? 8.322 -4.254 -1.285 1.00 97.75 105 LEU A O 1
ATOM 834 N N . HIS A 1 106 ? 7.484 -2.353 -2.140 1.00 97.94 106 HIS A N 1
ATOM 835 C CA . HIS A 1 106 ? 7.335 -2.869 -3.492 1.00 97.94 106 HIS A CA 1
ATOM 836 C C . HIS A 1 106 ? 8.680 -3.087 -4.192 1.00 97.94 106 HIS A C 1
ATOM 838 O O . HIS A 1 106 ? 8.827 -4.055 -4.938 1.00 97.94 106 HIS A O 1
ATOM 844 N N . LEU A 1 107 ? 9.706 -2.275 -3.905 1.00 98.31 107 LEU A N 1
ATOM 845 C CA . LEU A 1 107 ? 11.066 -2.529 -4.388 1.00 98.31 107 LEU A CA 1
ATOM 846 C C . LEU A 1 107 ? 11.626 -3.841 -3.824 1.00 98.31 107 LEU A C 1
ATOM 848 O O . LEU A 1 107 ? 12.153 -4.656 -4.584 1.00 98.31 107 LEU A O 1
ATOM 852 N N . ALA A 1 108 ? 11.496 -4.069 -2.513 1.00 97.81 108 ALA A N 1
ATOM 853 C CA . ALA A 1 108 ? 11.968 -5.297 -1.878 1.00 97.81 108 ALA A CA 1
ATOM 854 C C . ALA A 1 108 ? 11.277 -6.537 -2.473 1.00 97.81 108 ALA A C 1
ATOM 856 O O . ALA A 1 108 ? 11.943 -7.510 -2.841 1.00 97.81 108 ALA A O 1
ATOM 857 N N . ASN A 1 109 ? 9.955 -6.476 -2.661 1.00 97.25 109 ASN A N 1
ATOM 858 C CA . ASN A 1 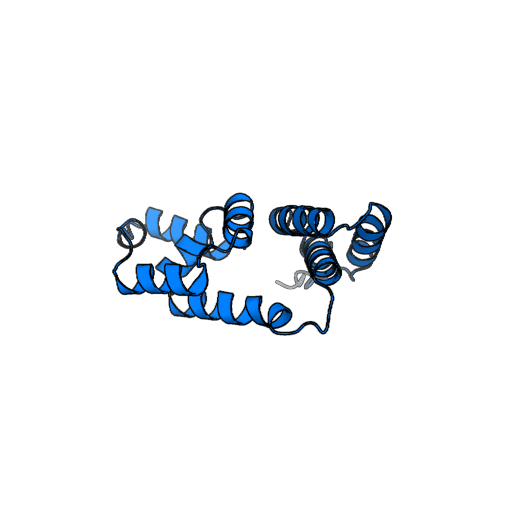109 ? 9.191 -7.548 -3.295 1.00 97.25 109 ASN A CA 1
ATOM 859 C C . ASN A 1 109 ? 9.569 -7.756 -4.765 1.00 97.25 109 ASN A C 1
ATOM 861 O O . ASN A 1 109 ? 9.766 -8.895 -5.192 1.00 97.25 109 ASN A O 1
ATOM 865 N N . ALA A 1 110 ? 9.727 -6.682 -5.542 1.00 97.94 110 ALA A N 1
ATOM 866 C CA . ALA A 1 110 ? 1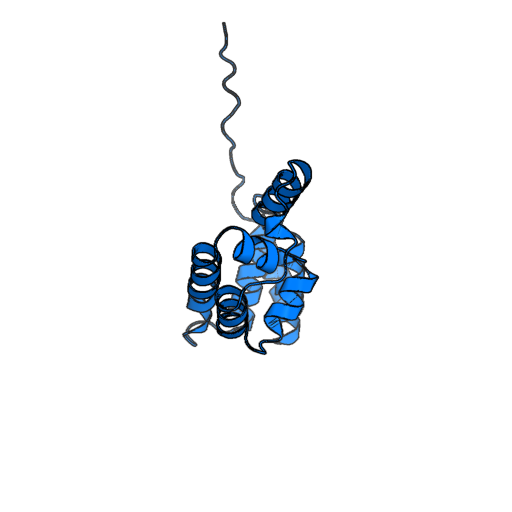0.145 -6.774 -6.937 1.00 97.94 110 ALA A CA 1
ATOM 867 C C . ALA A 1 110 ? 11.514 -7.460 -7.067 1.00 97.94 110 ALA A C 1
ATOM 869 O O . ALA A 1 110 ? 11.668 -8.359 -7.898 1.00 97.94 110 ALA A O 1
ATOM 87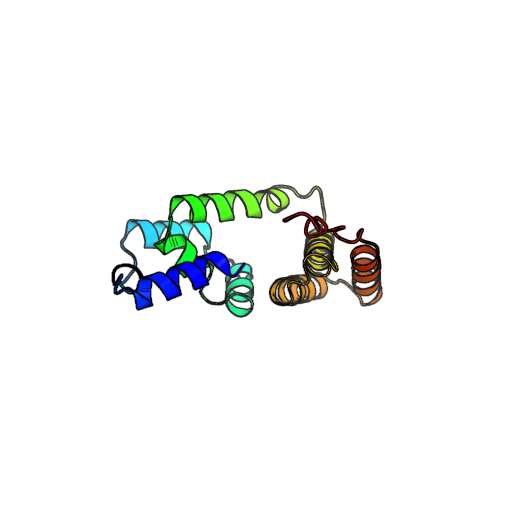0 N N . VAL A 1 111 ? 12.488 -7.088 -6.229 1.00 98.06 111 VAL A N 1
ATOM 871 C CA . VAL A 1 111 ? 13.827 -7.702 -6.202 1.00 98.06 111 VAL A CA 1
ATOM 872 C C . VAL A 1 111 ? 13.749 -9.177 -5.807 1.00 98.06 111 VAL A C 1
ATOM 874 O O . VAL A 1 111 ? 14.342 -10.014 -6.487 1.00 98.06 111 VAL A O 1
ATOM 877 N N . ARG A 1 112 ? 12.953 -9.528 -4.786 1.00 97.19 112 ARG A N 1
ATOM 878 C CA . ARG A 1 112 ? 12.702 -10.927 -4.384 1.00 97.19 112 ARG A CA 1
ATOM 879 C C . ARG A 1 112 ? 12.080 -11.760 -5.511 1.00 97.19 112 ARG A C 1
ATOM 881 O O . ARG A 1 112 ? 12.368 -12.946 -5.628 1.00 97.19 112 ARG A O 1
ATOM 888 N N . LEU A 1 113 ? 11.281 -11.136 -6.376 1.00 96.94 113 LEU A N 1
ATOM 889 C CA . LEU A 1 113 ? 10.704 -11.743 -7.582 1.00 96.94 113 LEU A CA 1
ATOM 890 C C . LEU A 1 113 ? 11.638 -11.683 -8.811 1.00 96.94 113 LEU A C 1
ATOM 892 O O . LEU A 1 113 ? 11.204 -11.945 -9.937 1.00 96.94 113 LEU A O 1
ATOM 896 N N . GLY A 1 114 ? 12.912 -11.327 -8.626 1.00 98.00 114 GLY A N 1
ATOM 897 C CA . GLY A 1 114 ? 13.931 -11.318 -9.676 1.00 98.00 114 GLY A CA 1
ATOM 898 C C . GLY A 1 114 ? 13.897 -10.086 -10.583 1.00 98.00 114 GLY A C 1
ATOM 899 O O . GLY A 1 114 ? 14.259 -10.179 -11.760 1.00 98.00 114 GLY A O 1
ATOM 900 N N . ALA A 1 115 ? 13.417 -8.935 -10.101 1.00 98.38 115 ALA A N 1
ATOM 901 C CA . ALA A 1 115 ? 13.619 -7.664 -10.795 1.00 98.38 115 ALA A CA 1
ATOM 902 C C . ALA A 1 115 ? 15.080 -7.220 -10.668 1.00 98.38 115 ALA A C 1
ATOM 904 O O . ALA A 1 115 ? 15.604 -7.044 -9.571 1.00 98.38 115 ALA A O 1
ATOM 905 N N . GLY A 1 116 ? 15.736 -7.028 -11.812 1.00 98.44 116 GLY A N 1
ATOM 906 C CA . GLY A 1 116 ? 17.081 -6.465 -11.873 1.00 98.44 116 GLY A CA 1
ATOM 907 C C . GLY A 1 116 ? 17.075 -4.937 -11.916 1.00 98.44 116 GLY A C 1
ATOM 908 O O . GLY A 1 116 ? 16.049 -4.301 -12.163 1.00 98.44 116 GLY A O 1
ATOM 909 N N . ARG A 1 117 ? 18.269 -4.353 -11.772 1.00 98.38 117 ARG A N 1
ATOM 910 C CA . ARG A 1 117 ? 18.510 -2.900 -11.789 1.00 98.38 117 ARG A CA 1
ATOM 911 C C . ARG A 1 117 ? 17.813 -2.170 -12.942 1.00 98.38 117 ARG A C 1
ATOM 913 O O . ARG A 1 117 ? 17.178 -1.153 -12.703 1.00 98.38 117 ARG A O 1
ATOM 920 N N . SER A 1 118 ? 17.921 -2.670 -14.177 1.00 98.50 118 SER A N 1
ATOM 921 C CA . SER A 1 118 ? 17.328 -1.999 -15.348 1.00 98.50 118 SER A CA 1
ATOM 922 C C . SER A 1 118 ? 15.803 -1.895 -15.250 1.00 98.50 118 SER A C 1
ATOM 924 O O . SER A 1 118 ? 15.257 -0.838 -15.541 1.00 98.50 118 SER A O 1
ATOM 926 N N . ALA A 1 119 ? 15.119 -2.937 -14.766 1.00 98.56 119 ALA A N 1
ATOM 927 C CA . ALA A 1 119 ? 13.666 -2.904 -14.611 1.00 98.56 119 ALA A CA 1
ATOM 928 C C . ALA A 1 119 ? 13.227 -1.888 -13.544 1.00 98.56 119 ALA A C 1
ATOM 930 O O . ALA A 1 119 ? 12.243 -1.180 -13.740 1.00 98.56 119 ALA A O 1
ATOM 931 N N . VAL A 1 120 ? 13.980 -1.795 -12.443 1.00 98.62 120 VAL A N 1
ATOM 932 C CA . VAL A 1 120 ? 13.740 -0.808 -11.380 1.00 98.62 120 VAL A CA 1
ATOM 933 C C . VAL A 1 120 ? 13.948 0.613 -11.901 1.00 98.62 120 VAL A C 1
ATOM 935 O O . VAL A 1 120 ? 13.077 1.454 -11.710 1.00 98.62 120 VAL A O 1
ATOM 938 N N . LEU A 1 121 ? 15.060 0.876 -12.596 1.00 98.50 121 LEU A N 1
ATOM 939 C CA . LEU A 1 121 ? 15.341 2.202 -13.156 1.00 98.50 121 LEU A CA 1
ATOM 940 C C . LEU A 1 121 ? 14.287 2.616 -14.188 1.00 98.50 121 LEU A C 1
ATOM 942 O O . LEU A 1 121 ? 13.752 3.709 -14.076 1.00 98.50 121 LEU A O 1
ATOM 946 N N . HIS A 1 122 ? 13.890 1.724 -15.100 1.00 98.50 122 HIS A N 1
ATOM 947 C CA . HIS A 1 122 ? 12.828 2.033 -16.064 1.00 98.50 122 HIS A CA 1
ATOM 948 C C . HIS A 1 122 ? 11.484 2.341 -15.384 1.00 98.50 122 HIS A C 1
ATOM 950 O O . HIS A 1 122 ? 10.752 3.214 -15.839 1.00 98.50 122 HIS A O 1
ATOM 956 N N . ALA A 1 123 ? 11.142 1.649 -14.292 1.00 98.44 123 ALA A N 1
ATOM 957 C CA . ALA A 1 123 ? 9.930 1.947 -13.531 1.00 98.44 123 ALA A CA 1
ATOM 958 C C . ALA A 1 123 ? 9.989 3.341 -12.875 1.00 98.44 123 ALA A C 1
ATOM 960 O O . ALA A 1 123 ? 8.986 4.053 -12.858 1.00 98.44 123 ALA A O 1
ATOM 961 N N . LEU A 1 124 ? 11.164 3.752 -12.385 1.00 98.25 124 LEU A N 1
ATOM 962 C CA . LEU A 1 124 ? 11.387 5.097 -11.849 1.00 98.25 124 LEU A CA 1
ATOM 963 C C . LEU A 1 124 ? 11.356 6.172 -12.944 1.00 98.25 124 LEU A C 1
ATOM 965 O O . LEU A 1 124 ? 10.774 7.228 -12.718 1.00 98.25 124 LEU A O 1
ATOM 969 N N . ASP A 1 125 ? 11.904 5.897 -14.130 1.00 98.31 125 ASP A N 1
ATOM 970 C CA . ASP A 1 125 ? 11.833 6.809 -15.279 1.00 98.31 125 ASP A CA 1
ATOM 971 C C . ASP A 1 125 ? 10.372 7.050 -15.700 1.00 98.31 125 ASP A C 1
ATOM 973 O O . ASP A 1 125 ? 9.962 8.189 -15.927 1.00 98.31 125 ASP A O 1
ATOM 977 N N . ILE A 1 126 ? 9.549 5.991 -15.724 1.00 97.62 126 ILE A N 1
ATOM 978 C CA . ILE A 1 126 ? 8.099 6.092 -15.965 1.00 97.62 126 ILE A CA 1
ATOM 979 C C . ILE A 1 126 ? 7.423 6.937 -14.878 1.00 97.62 126 ILE A C 1
ATOM 981 O O . ILE A 1 126 ? 6.619 7.813 -15.194 1.00 97.62 126 ILE A O 1
ATOM 985 N N . ALA A 1 127 ? 7.747 6.700 -13.604 1.00 97.25 127 ALA A N 1
ATOM 986 C CA . ALA A 1 127 ? 7.187 7.464 -12.491 1.00 97.25 127 ALA A CA 1
ATOM 987 C C . ALA A 1 127 ? 7.553 8.956 -12.568 1.00 97.25 127 ALA A C 1
ATOM 989 O O . ALA A 1 127 ? 6.705 9.811 -12.314 1.00 97.25 127 ALA A O 1
ATOM 990 N N . ALA A 1 128 ? 8.794 9.273 -12.949 1.00 95.88 128 ALA A N 1
ATOM 991 C CA . ALA A 1 128 ? 9.288 10.640 -13.103 1.00 95.88 128 ALA A CA 1
ATOM 992 C C . ALA A 1 128 ? 8.615 11.390 -14.264 1.00 95.88 128 ALA A C 1
ATOM 994 O O . ALA A 1 128 ? 8.469 12.609 -14.196 1.00 95.88 128 ALA A O 1
ATOM 995 N N . ALA A 1 129 ? 8.171 10.670 -15.297 1.00 95.81 129 ALA A N 1
ATOM 996 C CA . ALA A 1 129 ? 7.426 11.228 -16.422 1.00 95.81 129 ALA A CA 1
ATOM 997 C C . ALA A 1 129 ? 5.936 11.485 -16.116 1.00 95.81 129 ALA A C 1
ATOM 999 O O . ALA A 1 129 ? 5.223 12.016 -16.972 1.00 95.81 129 ALA A O 1
ATOM 1000 N N . ALA A 1 130 ? 5.441 11.112 -14.928 1.00 92.94 130 ALA A N 1
ATOM 1001 C CA . ALA A 1 130 ? 4.063 11.387 -14.541 1.00 92.94 130 ALA A CA 1
ATOM 1002 C C . ALA A 1 130 ? 3.790 12.905 -14.546 1.00 92.94 130 ALA A C 1
ATOM 1004 O O . ALA A 1 130 ? 4.630 13.685 -14.085 1.00 92.94 130 ALA A O 1
ATOM 1005 N N . PRO A 1 131 ? 2.622 13.344 -15.050 1.00 86.56 131 PRO A N 1
ATOM 1006 C CA . PRO A 1 131 ? 2.314 14.760 -15.153 1.00 86.56 131 PRO A CA 1
ATOM 1007 C C . PRO A 1 131 ? 2.331 15.426 -13.770 1.00 86.56 131 PRO A C 1
ATOM 1009 O O . PRO A 1 131 ? 1.894 14.821 -12.783 1.00 86.56 131 PRO A O 1
ATOM 1012 N N . PRO A 1 132 ? 2.806 16.680 -13.674 1.00 78.19 132 PRO A N 1
ATOM 1013 C CA . PRO A 1 132 ? 2.720 17.425 -12.432 1.00 78.19 132 PRO A CA 1
ATOM 1014 C C . PRO A 1 132 ? 1.250 17.640 -12.071 1.00 78.19 132 PRO A C 1
ATOM 1016 O O . PRO A 1 132 ? 0.404 17.852 -12.940 1.00 78.19 132 PRO A O 1
ATOM 1019 N N . HIS A 1 133 ? 0.942 17.628 -10.777 1.00 74.31 133 HIS A N 1
ATOM 1020 C CA . HIS A 1 133 ? -0.362 18.081 -10.312 1.00 74.31 133 HIS A CA 1
ATOM 1021 C C . HIS A 1 133 ? -0.406 19.615 -10.458 1.00 74.31 133 HIS A C 1
ATOM 1023 O O . HIS A 1 133 ? 0.356 20.285 -9.759 1.00 74.31 133 HIS A O 1
ATOM 1029 N N . PRO A 1 134 ? -1.267 20.200 -11.317 1.00 71.81 134 PRO A N 1
ATOM 1030 C CA . PRO A 1 134 ? -1.251 21.642 -11.593 1.00 71.81 134 PRO A CA 1
ATOM 1031 C C . PRO A 1 134 ? -1.636 22.500 -10.379 1.00 71.81 134 PRO A C 1
ATOM 1033 O O . PRO A 1 134 ? -1.446 23.713 -10.392 1.00 71.81 134 PRO A O 1
ATOM 1036 N N . GLY A 1 135 ? -2.154 21.875 -9.317 1.00 69.56 135 GLY A N 1
ATOM 1037 C CA . GLY A 1 135 ? -2.746 22.588 -8.193 1.00 69.56 135 GLY A CA 1
ATOM 1038 C C . GLY A 1 135 ? -3.995 23.343 -8.643 1.00 69.56 135 GLY A C 1
ATOM 1039 O O . GLY A 1 135 ? -4.262 23.512 -9.830 1.00 69.56 135 GLY A O 1
ATOM 1040 N N . VAL A 1 136 ? -4.787 23.801 -7.686 1.00 70.12 136 VAL A N 1
ATOM 1041 C CA . VAL A 1 136 ? -5.648 24.952 -7.947 1.00 70.12 136 VAL A CA 1
ATOM 1042 C C . VAL A 1 136 ? -4.793 26.144 -7.529 1.00 70.12 136 VAL A C 1
ATOM 1044 O O . VAL A 1 136 ? -4.395 26.177 -6.360 1.00 70.12 136 VAL A O 1
ATOM 1047 N N . PRO A 1 137 ? -4.429 27.077 -8.432 1.00 66.81 137 PRO A N 1
ATOM 1048 C CA . PRO A 1 137 ? -3.812 28.324 -8.007 1.00 66.81 137 PRO A CA 1
ATOM 1049 C C . PRO A 1 137 ? -4.707 28.911 -6.922 1.00 66.81 137 PRO A C 1
ATOM 1051 O O . PRO A 1 137 ? -5.919 28.996 -7.128 1.00 66.81 137 PRO A O 1
ATOM 1054 N N . ALA A 1 138 ? -4.145 29.252 -5.758 1.00 63.53 138 ALA A N 1
ATOM 1055 C CA . ALA A 1 138 ? -4.901 29.992 -4.761 1.00 63.53 138 ALA A CA 1
ATOM 1056 C C . ALA A 1 138 ? -5.482 31.204 -5.489 1.00 63.53 138 ALA A C 1
ATOM 1058 O O . ALA A 1 138 ? -4.724 32.004 -6.038 1.00 63.53 138 ALA A O 1
ATOM 1059 N N . ALA A 1 139 ? -6.810 31.273 -5.605 1.00 63.84 139 ALA A N 1
ATOM 1060 C CA . ALA A 1 139 ? -7.446 32.381 -6.283 1.00 63.84 139 ALA A CA 1
ATOM 1061 C C . ALA A 1 139 ? -6.979 33.652 -5.569 1.00 63.84 139 ALA A C 1
ATOM 1063 O O . ALA A 1 139 ? -7.289 33.862 -4.396 1.00 63.84 139 ALA A O 1
ATOM 1064 N N . HIS A 1 140 ? -6.183 34.472 -6.255 1.00 60.12 140 HIS A N 1
ATOM 1065 C CA . HIS A 1 140 ? -5.867 35.827 -5.826 1.00 60.12 140 HIS A CA 1
ATOM 1066 C C . HIS A 1 140 ? -7.127 36.680 -5.984 1.00 60.12 140 HIS A C 1
ATOM 1068 O O . HIS A 1 140 ? -7.190 37.559 -6.832 1.00 60.12 140 HIS A O 1
ATOM 1074 N N . THR A 1 141 ? -8.166 36.372 -5.214 1.00 59.78 141 THR A N 1
ATOM 1075 C CA . THR A 1 141 ? -9.395 37.154 -5.150 1.00 59.78 141 THR A CA 1
ATOM 1076 C C . THR A 1 141 ? -9.979 37.033 -3.750 1.00 59.78 141 THR A C 1
ATOM 1078 O O . THR A 1 141 ? -10.862 36.218 -3.492 1.00 59.78 141 THR A O 1
ATOM 1081 N N . CYS A 1 142 ? -9.489 37.874 -2.848 1.00 41.88 142 CYS A N 1
ATOM 1082 C CA . CYS A 1 142 ? -10.369 38.536 -1.898 1.00 41.88 142 CYS A CA 1
ATOM 1083 C C . CYS A 1 142 ? -10.133 40.046 -2.097 1.00 41.88 142 CYS A C 1
ATOM 1085 O O . CYS A 1 142 ? -8.960 40.431 -2.121 1.00 41.88 142 CYS A O 1
ATOM 1087 N N . PRO A 1 143 ? -11.184 40.843 -2.370 1.00 54.31 143 PRO A N 1
ATOM 1088 C CA . PRO A 1 143 ? -11.081 42.287 -2.594 1.00 54.31 143 PRO A CA 1
ATOM 1089 C C . PRO A 1 143 ? -10.582 43.048 -1.362 1.00 54.31 143 PRO A C 1
ATOM 1091 O O . PRO A 1 143 ? -10.756 42.530 -0.234 1.00 54.31 143 PRO A O 1
#